Protein AF-A0A965AYK8-F1 (afdb_monomer_lite)

Foldseek 3Di:
DKAKDPDAQVLLLLLCLVCVLVVNNFLDPPKDFQAWEDDPRIIITDMDDDPPDDPVSSVVSVVVSVVSSVVSSPDPDDDDPSSVVSSVVRVVRYDYDD

Secondary structure (DSSP, 8-state):
-B--B-S-HHHHHHHHHHHHHTT--SSSTT-EEEEEEEETTEEEEEEE--TTS-HHHHHHHHHHHHHHHHHHHH--SPPPHHHHHHHHHHHTTEEE--

Radius of gyration: 12.94 Å; chains: 1; bounding box: 31×25×37 Å

Sequence (98 aa):
VRWLLPHEEERSLNALARLAASDELNLGNGTRYLGAFRADGLLVPVFDVQHETPIRAFELALTTLSRLFMSSFEENAPLTSAERRARAGLVGRQLTLR

Structure (mmCIF, N/CA/C/O backbone):
data_AF-A0A965AYK8-F1
#
_entry.id   AF-A0A965AYK8-F1
#
loop_
_atom_site.group_PDB
_atom_site.id
_atom_site.type_symbol
_atom_site.label_atom_id
_atom_site.label_alt_id
_atom_site.label_comp_id
_atom_site.label_asym_id
_atom_site.label_entity_id
_atom_site.label_seq_id
_atom_site.pdbx_PDB_ins_code
_atom_site.Cartn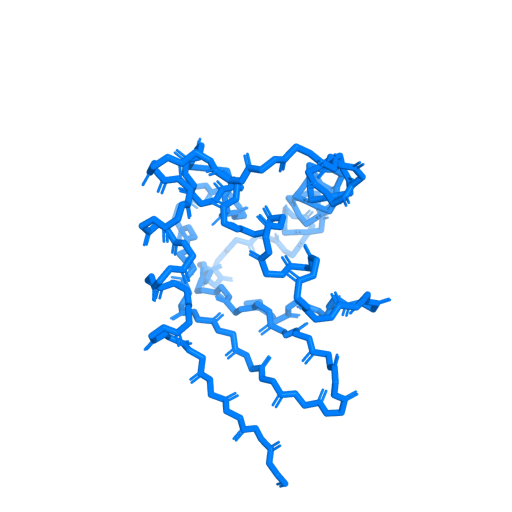_x
_atom_site.Cartn_y
_atom_site.Cartn_z
_atom_site.occupancy
_atom_site.B_iso_or_equiv
_atom_site.auth_seq_id
_atom_site.auth_comp_id
_atom_site.auth_asym_id
_atom_site.auth_atom_id
_atom_site.pdbx_PDB_model_num
ATOM 1 N N . VAL A 1 1 ? 4.057 -2.383 -12.010 1.00 94.44 1 VAL A N 1
ATOM 2 C CA . VAL A 1 1 ? 4.382 -3.580 -11.189 1.00 94.44 1 VAL A CA 1
ATOM 3 C C . VAL A 1 1 ? 3.134 -4.063 -10.460 1.00 94.44 1 VAL A C 1
ATOM 5 O O . VAL A 1 1 ? 2.370 -3.228 -9.994 1.00 94.44 1 VAL A O 1
ATOM 8 N N . ARG A 1 2 ? 2.909 -5.381 -10.382 1.00 95.81 2 ARG A N 1
ATOM 9 C CA . ARG A 1 2 ? 1.857 -6.005 -9.559 1.00 95.81 2 ARG A CA 1
ATOM 10 C C . ARG A 1 2 ? 2.553 -6.908 -8.545 1.00 95.81 2 ARG A C 1
ATOM 12 O O . ARG A 1 2 ? 3.268 -7.813 -8.961 1.00 95.81 2 ARG A O 1
ATOM 19 N N . TRP A 1 3 ? 2.410 -6.619 -7.259 1.00 97.00 3 TRP A N 1
ATOM 20 C CA . TRP A 1 3 ? 3.126 -7.313 -6.191 1.00 97.00 3 TRP A CA 1
ATOM 21 C C . TRP A 1 3 ? 2.149 -8.187 -5.415 1.00 97.00 3 TRP A C 1
ATOM 23 O O . TRP A 1 3 ? 1.199 -7.667 -4.855 1.00 97.00 3 TRP A O 1
ATOM 33 N N . LEU A 1 4 ? 2.338 -9.505 -5.424 1.00 96.31 4 LEU A N 1
ATOM 34 C CA . LEU A 1 4 ? 1.484 -10.435 -4.684 1.00 96.31 4 LEU A CA 1
ATOM 35 C C . LEU A 1 4 ? 1.912 -10.479 -3.214 1.00 96.31 4 LEU A C 1
ATOM 37 O O . LEU A 1 4 ? 3.082 -10.739 -2.936 1.00 96.31 4 LEU A O 1
ATOM 41 N N . LEU A 1 5 ? 0.967 -10.276 -2.294 1.00 97.56 5 LEU A N 1
ATOM 42 C CA . LEU A 1 5 ? 1.182 -10.467 -0.860 1.00 97.56 5 LEU A CA 1
ATOM 43 C C . LEU A 1 5 ? 0.625 -11.833 -0.435 1.00 97.56 5 LEU A C 1
ATOM 45 O O . LEU A 1 5 ? -0.594 -11.981 -0.366 1.00 97.56 5 LEU A O 1
ATOM 49 N N . PRO A 1 6 ? 1.477 -12.832 -0.137 1.00 96.06 6 PRO A N 1
ATOM 50 C CA . PRO A 1 6 ? 1.046 -14.167 0.279 1.00 96.06 6 PRO A CA 1
ATOM 51 C C . PRO A 1 6 ? 0.720 -14.210 1.783 1.00 96.06 6 PRO A C 1
ATOM 53 O O . PRO A 1 6 ? 1.200 -15.072 2.519 1.00 96.06 6 PRO A O 1
ATOM 56 N N . HIS A 1 7 ? -0.051 -13.236 2.260 1.00 96.06 7 HIS A N 1
ATOM 57 C CA . HIS A 1 7 ? -0.353 -13.049 3.675 1.00 96.06 7 HIS A CA 1
ATOM 58 C C . HIS A 1 7 ? -1.840 -12.755 3.877 1.00 96.06 7 HIS A C 1
ATOM 60 O O . HIS A 1 7 ? -2.545 -12.387 2.941 1.00 96.06 7 HIS A O 1
ATOM 66 N N . GLU A 1 8 ? -2.302 -12.905 5.119 1.00 94.88 8 GLU A N 1
ATOM 67 C CA . GLU A 1 8 ? -3.680 -12.598 5.509 1.00 94.88 8 GLU A CA 1
ATOM 68 C C . GLU A 1 8 ? -4.049 -11.153 5.139 1.00 94.88 8 GLU A C 1
ATOM 70 O O . GLU A 1 8 ? -3.253 -10.223 5.311 1.00 94.88 8 GLU A O 1
ATOM 75 N N . GLU A 1 9 ? -5.246 -10.990 4.584 1.00 94.38 9 GLU A N 1
ATOM 76 C CA . GLU A 1 9 ? -5.665 -9.800 3.855 1.00 94.38 9 GLU A CA 1
ATOM 77 C C . GLU A 1 9 ? -5.755 -8.553 4.745 1.00 94.38 9 GLU A C 1
ATOM 79 O O . GLU A 1 9 ? -5.213 -7.500 4.403 1.00 94.38 9 GLU A O 1
ATOM 84 N N . GLU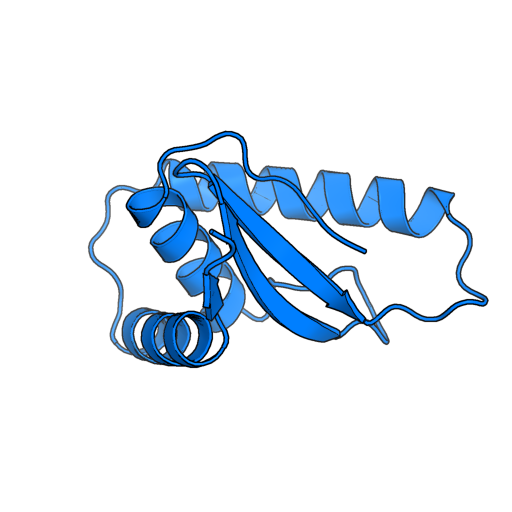 A 1 10 ? -6.390 -8.667 5.911 1.00 93.88 10 GLU A N 1
ATOM 85 C CA . GLU A 1 10 ? -6.637 -7.541 6.811 1.00 93.88 10 GLU A CA 1
ATOM 86 C C . GLU A 1 10 ? -5.346 -7.039 7.461 1.00 93.88 10 GLU A C 1
ATOM 88 O O . GLU A 1 10 ? -5.085 -5.831 7.515 1.00 93.88 10 GLU A O 1
ATOM 93 N N . ARG A 1 11 ? -4.473 -7.954 7.891 1.00 96.00 11 ARG A N 1
ATOM 94 C CA . ARG A 1 11 ? -3.136 -7.609 8.388 1.00 96.00 11 ARG A CA 1
ATOM 95 C C . ARG A 1 11 ? -2.261 -7.009 7.297 1.00 96.00 11 ARG A C 1
ATOM 97 O O . ARG A 1 11 ? -1.556 -6.034 7.562 1.00 96.00 11 ARG A O 1
ATOM 104 N N . SER A 1 12 ? -2.342 -7.531 6.074 1.00 97.06 12 SER A N 1
ATOM 105 C CA . SER A 1 12 ? -1.641 -6.964 4.918 1.00 97.06 12 SER A CA 1
ATOM 106 C C . SER A 1 12 ? -2.107 -5.540 4.641 1.00 97.06 12 SER A C 1
ATOM 108 O O . SER A 1 12 ? -1.291 -4.640 4.452 1.00 97.06 12 SER A O 1
ATOM 110 N N . LEU A 1 13 ? -3.415 -5.302 4.688 1.00 97.12 13 LEU A N 1
ATOM 111 C CA . LEU A 1 13 ? -3.989 -3.979 4.493 1.00 97.12 13 LEU A CA 1
ATOM 112 C C . LEU A 1 13 ? -3.558 -2.991 5.588 1.00 97.12 13 LEU A C 1
ATOM 114 O O . LEU A 1 13 ? -3.255 -1.839 5.280 1.00 97.12 13 LEU A O 1
ATOM 118 N N . ASN A 1 14 ? -3.479 -3.431 6.845 1.00 98.19 14 ASN A N 1
ATOM 119 C CA . ASN A 1 14 ? -2.965 -2.605 7.940 1.00 98.19 14 ASN A CA 1
ATOM 120 C C . ASN A 1 14 ? -1.478 -2.268 7.752 1.00 98.19 14 ASN A C 1
ATOM 122 O O . ASN A 1 14 ? -1.094 -1.114 7.926 1.00 98.19 14 ASN A O 1
ATOM 126 N N . ALA A 1 15 ? -0.651 -3.232 7.337 1.00 98.50 15 ALA A N 1
ATOM 127 C CA . ALA A 1 15 ? 0.759 -2.990 7.032 1.00 98.50 15 ALA A CA 1
ATOM 128 C C . ALA A 1 15 ? 0.930 -1.981 5.885 1.00 98.50 15 ALA A C 1
ATOM 130 O O . ALA A 1 15 ? 1.675 -1.013 6.017 1.00 98.50 15 ALA A O 1
ATOM 131 N N . LEU A 1 16 ? 0.174 -2.138 4.793 1.00 98.44 16 LEU A N 1
ATOM 132 C CA . LEU A 1 16 ? 0.169 -1.180 3.683 1.00 98.44 16 LEU A CA 1
ATOM 133 C C . LEU A 1 16 ? -0.297 0.214 4.122 1.00 98.44 16 LEU A C 1
ATOM 135 O O . LEU A 1 16 ? 0.219 1.210 3.625 1.00 98.44 16 LEU A O 1
ATOM 139 N N . ALA A 1 17 ? -1.251 0.304 5.051 1.00 98.62 17 ALA A N 1
ATOM 140 C CA . ALA A 1 17 ? -1.717 1.579 5.585 1.00 98.62 17 ALA A CA 1
ATOM 141 C C . ALA A 1 17 ? -0.642 2.308 6.404 1.00 98.62 17 ALA A C 1
ATOM 143 O O . ALA A 1 17 ? -0.553 3.532 6.308 1.00 98.62 17 ALA A O 1
ATOM 144 N N . ARG A 1 18 ? 0.187 1.569 7.157 1.00 98.69 18 ARG A N 1
ATOM 145 C CA . ARG A 1 18 ? 1.365 2.118 7.852 1.00 98.69 18 ARG A CA 1
ATOM 146 C C . ARG A 1 18 ? 2.368 2.692 6.865 1.00 98.69 18 ARG A C 1
ATOM 148 O O . ARG A 1 18 ? 2.672 3.876 6.953 1.00 98.69 18 ARG A O 1
ATOM 155 N N . LEU A 1 19 ? 2.741 1.910 5.854 1.00 98.44 19 LEU A N 1
ATOM 156 C CA . LEU A 1 19 ? 3.642 2.366 4.793 1.00 98.44 19 LEU A CA 1
ATOM 157 C C . LEU A 1 19 ? 3.083 3.564 4.014 1.00 98.44 19 LEU A C 1
ATOM 159 O O . LEU A 1 19 ? 3.813 4.473 3.644 1.00 98.44 19 LEU A O 1
ATOM 163 N N . ALA A 1 20 ? 1.778 3.593 3.745 1.00 98.25 20 ALA A N 1
ATOM 164 C CA . ALA A 1 20 ? 1.155 4.721 3.059 1.00 98.25 20 ALA A CA 1
ATOM 165 C C . ALA A 1 20 ? 1.149 5.994 3.922 1.00 98.25 20 ALA A C 1
ATOM 167 O O . ALA A 1 20 ? 1.292 7.091 3.390 1.00 98.25 20 ALA A O 1
ATOM 168 N N . ALA A 1 21 ? 0.987 5.866 5.241 1.00 98.38 21 ALA A N 1
ATOM 169 C CA . ALA A 1 21 ? 1.027 6.999 6.162 1.00 98.38 21 ALA A CA 1
ATOM 170 C C . ALA A 1 21 ? 2.449 7.550 6.372 1.00 98.38 21 ALA A C 1
ATOM 172 O O . ALA A 1 21 ? 2.583 8.746 6.631 1.00 98.38 21 ALA A O 1
ATOM 173 N N . SER A 1 22 ? 3.482 6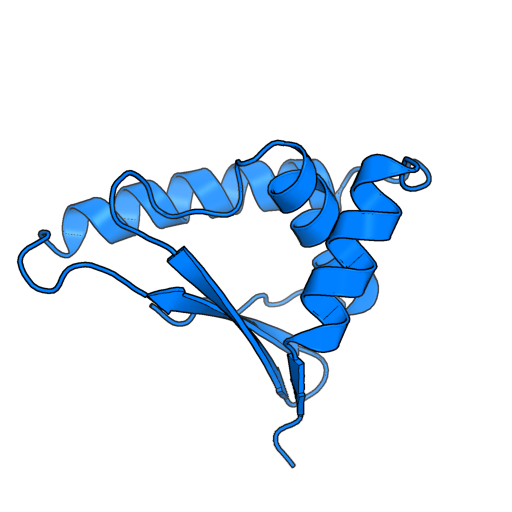.709 6.239 1.00 97.50 22 SER A N 1
ATOM 174 C CA . SER A 1 22 ? 4.900 7.099 6.275 1.00 97.50 22 SER A CA 1
ATOM 175 C C . SER A 1 22 ? 5.478 7.494 4.908 1.00 97.50 22 SER A C 1
ATOM 177 O O . SER A 1 22 ? 6.658 7.818 4.831 1.00 97.50 22 SER A O 1
ATOM 179 N N . ASP A 1 23 ? 4.664 7.497 3.845 1.00 96.44 23 ASP A N 1
ATOM 180 C CA . ASP A 1 23 ? 5.086 7.732 2.452 1.00 96.44 23 ASP A CA 1
ATOM 181 C C . ASP A 1 23 ? 6.106 6.700 1.916 1.00 96.44 23 ASP A C 1
ATOM 183 O O . ASP A 1 23 ? 6.827 6.930 0.950 1.00 96.44 23 ASP A O 1
ATOM 187 N N . GLU A 1 24 ? 6.139 5.507 2.512 1.00 97.38 24 GLU A N 1
ATOM 188 C CA . GLU A 1 24 ? 7.025 4.397 2.142 1.00 97.38 24 GLU A CA 1
ATOM 189 C C . GLU A 1 24 ? 6.364 3.393 1.183 1.00 97.38 24 GLU A C 1
ATOM 191 O O . GLU A 1 24 ? 7.024 2.484 0.680 1.00 97.38 24 GLU A O 1
ATOM 196 N N . LEU A 1 25 ? 5.067 3.542 0.880 1.00 97.88 25 LEU A N 1
ATOM 197 C CA . LEU A 1 25 ? 4.352 2.687 -0.078 1.00 97.88 25 LEU A CA 1
ATOM 198 C C . LEU A 1 25 ? 4.648 3.085 -1.538 1.00 97.88 25 LEU A C 1
ATOM 200 O O . LEU A 1 25 ? 3.766 3.511 -2.289 1.00 97.88 25 LEU A O 1
ATOM 204 N N . ASN A 1 26 ? 5.902 2.939 -1.954 1.00 96.12 26 ASN A N 1
ATOM 205 C CA . ASN A 1 26 ? 6.367 3.227 -3.308 1.00 96.12 26 ASN A CA 1
ATOM 206 C C . ASN A 1 26 ? 7.546 2.314 -3.704 1.00 96.12 26 ASN A C 1
ATOM 208 O O . ASN A 1 26 ? 8.053 1.533 -2.902 1.00 96.12 26 ASN A O 1
ATOM 212 N N . LEU A 1 27 ? 7.962 2.384 -4.970 1.00 96.00 27 LEU A N 1
ATOM 213 C CA . LEU A 1 27 ? 9.106 1.649 -5.523 1.00 96.00 27 LEU A CA 1
ATOM 214 C C . LEU A 1 27 ? 10.231 2.606 -5.957 1.00 96.00 27 LEU A C 1
ATOM 216 O O . LEU A 1 27 ? 10.937 2.344 -6.929 1.00 96.00 27 LEU A O 1
ATOM 220 N N . GLY A 1 28 ? 10.384 3.722 -5.242 1.00 90.88 28 GLY A N 1
ATOM 221 C CA . GLY A 1 28 ? 11.318 4.798 -5.553 1.00 90.88 28 GLY A CA 1
ATOM 222 C C . GLY A 1 28 ? 10.710 5.916 -6.403 1.00 90.88 28 GLY A C 1
ATOM 223 O O . GLY A 1 28 ? 9.508 5.951 -6.691 1.00 90.88 28 GLY A O 1
ATOM 224 N N . ASN A 1 29 ? 11.566 6.857 -6.800 1.00 86.50 29 ASN A N 1
ATOM 225 C CA . ASN A 1 29 ? 11.166 8.067 -7.515 1.00 86.50 29 ASN A CA 1
ATOM 226 C C . ASN A 1 29 ? 10.424 7.753 -8.821 1.00 86.50 29 ASN A C 1
ATOM 228 O O . ASN A 1 29 ? 10.791 6.845 -9.563 1.00 86.50 29 ASN A O 1
ATOM 232 N N . GLY A 1 30 ? 9.383 8.536 -9.110 1.00 88.75 30 GLY A N 1
ATOM 233 C CA . GLY A 1 30 ? 8.588 8.385 -10.333 1.00 88.75 30 GLY A CA 1
ATOM 234 C C . GLY A 1 30 ? 7.625 7.194 -10.324 1.00 88.75 30 GLY A C 1
ATOM 235 O O . GLY A 1 30 ? 6.960 6.955 -11.330 1.00 88.75 30 GLY A O 1
ATOM 236 N N . THR A 1 31 ? 7.514 6.468 -9.208 1.00 94.56 31 THR A N 1
ATOM 237 C CA . THR A 1 31 ? 6.542 5.380 -9.047 1.00 94.56 31 THR A CA 1
ATOM 238 C C . THR A 1 31 ? 5.319 5.848 -8.266 1.00 94.56 31 THR 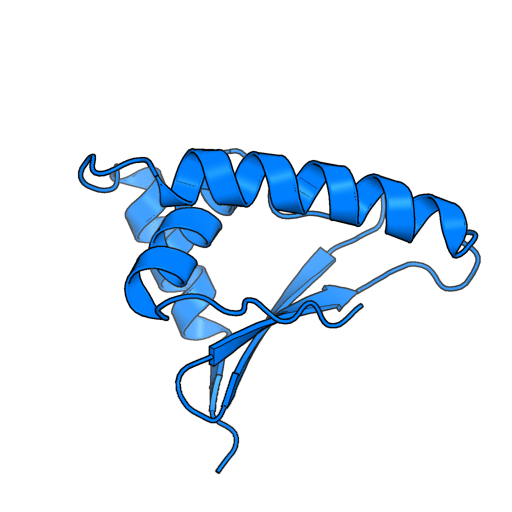A C 1
ATOM 240 O O . THR A 1 31 ? 5.396 6.756 -7.440 1.00 94.56 31 THR A O 1
ATOM 243 N N . ARG A 1 32 ? 4.157 5.253 -8.549 1.00 94.81 32 ARG A N 1
ATOM 244 C CA . ARG A 1 32 ? 2.890 5.654 -7.921 1.00 94.81 32 ARG A CA 1
ATOM 245 C C . ARG A 1 32 ? 2.063 4.438 -7.557 1.00 94.81 32 ARG A C 1
ATOM 247 O O . ARG A 1 32 ? 1.761 3.622 -8.423 1.00 94.81 32 ARG A O 1
ATOM 254 N N . TYR A 1 33 ? 1.612 4.350 -6.310 1.00 97.69 33 TYR A N 1
ATOM 255 C CA . TYR A 1 33 ? 0.589 3.378 -5.935 1.00 97.69 33 TYR A CA 1
ATOM 256 C C . TYR A 1 33 ? -0.737 3.698 -6.650 1.00 97.69 33 TYR A C 1
ATOM 258 O O . TYR A 1 33 ? -1.273 4.809 -6.548 1.00 97.69 33 TYR A O 1
ATOM 266 N N . LEU A 1 34 ? -1.270 2.728 -7.393 1.00 97.88 34 LEU A N 1
ATOM 267 C CA . LEU A 1 34 ? -2.512 2.862 -8.156 1.00 97.88 34 LEU A CA 1
ATOM 268 C C . LEU A 1 34 ? -3.730 2.315 -7.409 1.00 97.88 34 LEU A C 1
ATOM 270 O O . LEU A 1 34 ? -4.815 2.889 -7.526 1.00 97.88 34 LEU A O 1
ATOM 274 N N . GLY A 1 35 ? -3.547 1.256 -6.631 1.00 97.88 35 GLY A N 1
ATOM 275 C CA . GLY A 1 35 ? -4.619 0.510 -5.983 1.00 97.88 35 GLY A CA 1
ATOM 276 C C . GLY A 1 35 ? -4.174 -0.917 -5.689 1.00 97.88 35 GLY A C 1
ATOM 277 O O . GLY A 1 35 ? -2.984 -1.231 -5.768 1.00 97.88 35 GLY A O 1
ATOM 278 N N . ALA A 1 36 ? -5.122 -1.794 -5.377 1.00 98.06 36 ALA A N 1
ATOM 279 C CA . ALA A 1 36 ? -4.843 -3.217 -5.216 1.00 98.06 36 ALA A CA 1
ATOM 280 C C . ALA A 1 36 ? -5.971 -4.081 -5.778 1.00 98.06 36 ALA A C 1
ATOM 282 O O . ALA A 1 36 ? -7.144 -3.715 -5.703 1.00 98.06 36 ALA A O 1
ATOM 283 N N . PHE A 1 37 ? -5.614 -5.249 -6.304 1.00 97.06 37 PHE A N 1
ATOM 284 C CA . PHE A 1 37 ? -6.598 -6.296 -6.547 1.00 97.06 37 PHE A CA 1
ATOM 285 C C . PHE A 1 37 ? -6.797 -7.138 -5.291 1.00 97.06 37 PHE A C 1
ATOM 287 O O . PHE A 1 37 ? -5.853 -7.341 -4.526 1.00 97.06 37 PHE A O 1
ATOM 294 N N . ARG A 1 38 ? -8.015 -7.641 -5.117 1.00 95.69 38 ARG A N 1
ATOM 295 C CA . ARG A 1 38 ? -8.352 -8.712 -4.180 1.00 95.69 38 ARG A CA 1
ATOM 296 C C . ARG A 1 38 ? -8.770 -9.935 -4.976 1.00 95.69 38 ARG A C 1
ATOM 298 O O . ARG A 1 38 ? -9.683 -9.825 -5.794 1.00 95.69 38 ARG A O 1
ATOM 305 N N . ALA A 1 39 ? -8.100 -11.054 -4.753 1.00 91.81 39 ALA A N 1
ATOM 306 C CA . ALA A 1 39 ? -8.402 -12.331 -5.391 1.00 91.81 39 ALA A CA 1
ATOM 307 C C . ALA A 1 39 ? -7.985 -13.462 -4.449 1.00 91.81 39 ALA A C 1
ATOM 309 O O . ALA A 1 39 ? -6.910 -13.384 -3.859 1.00 91.81 39 ALA A O 1
ATOM 310 N N . ASP A 1 40 ? -8.837 -14.474 -4.281 1.00 89.81 40 ASP A N 1
ATOM 311 C CA . ASP A 1 40 ? -8.557 -15.672 -3.471 1.00 89.81 40 ASP A CA 1
ATOM 312 C C . ASP A 1 40 ? -8.049 -15.387 -2.042 1.00 89.81 40 ASP A C 1
ATOM 314 O O . ASP A 1 40 ? -7.198 -16.093 -1.506 1.00 89.81 40 ASP A O 1
ATOM 318 N N . GLY A 1 41 ? -8.561 -14.323 -1.411 1.00 87.94 41 GLY A N 1
ATOM 319 C CA . GLY A 1 41 ? -8.151 -13.901 -0.063 1.00 87.94 41 GLY A CA 1
ATOM 320 C C . GLY A 1 41 ? -6.771 -13.237 0.009 1.00 87.94 41 GLY A C 1
ATOM 321 O O . GLY A 1 41 ? -6.257 -13.026 1.105 1.00 87.94 41 GLY A O 1
ATOM 322 N N . LEU A 1 42 ? -6.173 -12.903 -1.137 1.00 93.31 42 LEU A N 1
ATOM 323 C CA . LEU A 1 42 ? -4.877 -12.243 -1.248 1.00 93.31 42 LEU A CA 1
ATOM 324 C C . LEU A 1 42 ? -5.022 -10.821 -1.794 1.00 93.31 42 LEU A C 1
ATOM 326 O O . LEU A 1 42 ? -5.894 -10.519 -2.617 1.00 93.31 42 LEU A O 1
ATOM 330 N N . LEU A 1 43 ? -4.103 -9.952 -1.369 1.00 97.06 43 LEU A N 1
ATOM 331 C CA . LEU A 1 43 ? -3.951 -8.602 -1.906 1.00 97.06 43 LEU A CA 1
ATOM 332 C C . LEU A 1 43 ? -2.823 -8.540 -2.929 1.00 97.06 43 LEU A C 1
ATOM 334 O O . LEU A 1 43 ? -1.729 -9.067 -2.719 1.00 97.06 43 LEU A O 1
ATOM 338 N N . VAL A 1 44 ? -3.074 -7.802 -4.010 1.00 97.75 44 VAL A N 1
ATOM 339 C CA . VAL A 1 44 ? -2.079 -7.508 -5.043 1.00 97.75 44 VAL A CA 1
ATOM 340 C C . VAL A 1 44 ? -1.949 -5.995 -5.242 1.00 97.75 44 VAL A C 1
ATOM 342 O O . VAL A 1 44 ? -2.630 -5.440 -6.111 1.00 97.75 44 VAL A O 1
ATOM 345 N N . PRO A 1 45 ? -1.111 -5.293 -4.453 1.00 98.19 45 PRO A N 1
ATOM 346 C CA . PRO A 1 45 ? -0.717 -3.914 -4.724 1.00 98.19 45 PRO A CA 1
ATOM 347 C C . PRO A 1 45 ? -0.235 -3.685 -6.160 1.00 98.19 45 PRO A C 1
ATOM 349 O O . PRO A 1 45 ? 0.562 -4.452 -6.710 1.00 98.19 45 PRO A O 1
ATOM 352 N N . VAL A 1 46 ? -0.699 -2.591 -6.763 1.00 97.94 46 VAL A N 1
ATOM 353 C CA . VAL A 1 46 ? -0.368 -2.198 -8.133 1.00 97.94 46 VAL A CA 1
ATOM 354 C C . VAL A 1 46 ? 0.330 -0.848 -8.125 1.00 97.94 46 VAL A C 1
ATOM 356 O O . VAL A 1 46 ? -0.186 0.131 -7.587 1.00 97.94 46 VAL A O 1
ATOM 359 N N . PHE A 1 47 ? 1.481 -0.794 -8.785 1.00 97.75 47 PHE A N 1
ATOM 360 C CA . PHE A 1 47 ? 2.282 0.412 -8.942 1.00 97.75 47 PHE A CA 1
ATOM 361 C C . PHE A 1 47 ? 2.419 0.776 -10.417 1.00 97.75 47 PHE A C 1
ATOM 363 O O . PHE A 1 47 ? 2.766 -0.079 -11.242 1.00 97.7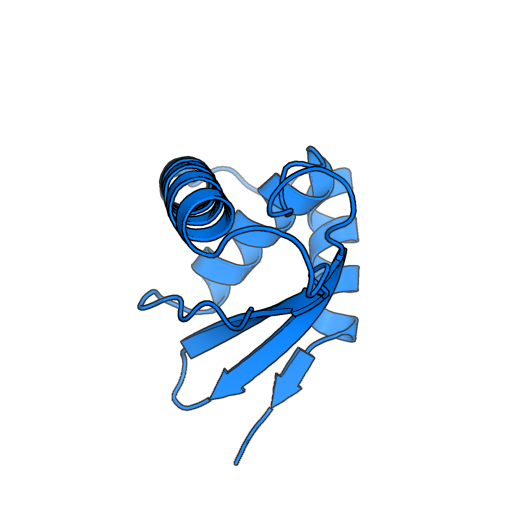5 47 PHE A O 1
ATOM 370 N N . ASP A 1 48 ? 2.187 2.047 -10.720 1.00 96.12 48 ASP A N 1
ATOM 371 C CA . ASP A 1 48 ? 2.644 2.689 -11.945 1.00 96.12 48 ASP A CA 1
ATOM 372 C C . ASP A 1 48 ? 4.155 2.893 -11.854 1.00 96.12 48 ASP A C 1
ATOM 374 O O . ASP A 1 48 ? 4.661 3.315 -10.808 1.00 96.12 48 ASP A O 1
ATOM 378 N N . VAL A 1 49 ? 4.869 2.552 -12.920 1.00 94.56 49 VAL A N 1
ATOM 379 C CA . VAL A 1 49 ? 6.332 2.606 -12.971 1.00 94.56 49 VAL A CA 1
ATOM 380 C C . VAL A 1 49 ? 6.786 3.131 -14.324 1.00 94.56 49 VAL A C 1
ATOM 382 O O . VAL A 1 49 ? 6.128 2.895 -15.335 1.00 94.56 49 VAL A O 1
ATOM 385 N N . GLN A 1 50 ? 7.927 3.815 -14.348 1.00 92.06 50 GLN A N 1
ATOM 386 C CA . GLN A 1 50 ? 8.514 4.323 -15.585 1.00 92.06 50 GLN A CA 1
ATOM 387 C C . GLN A 1 50 ? 9.088 3.175 -16.417 1.00 92.06 50 GLN A C 1
ATOM 389 O O . GLN A 1 50 ? 9.819 2.330 -15.898 1.00 92.06 50 GLN A O 1
ATOM 394 N N . HIS A 1 51 ? 8.755 3.148 -17.705 1.00 87.62 51 HIS A N 1
ATOM 395 C CA . HIS A 1 51 ? 9.117 2.050 -18.600 1.00 87.62 51 HIS A CA 1
ATOM 396 C C . HIS A 1 51 ? 10.629 1.972 -18.851 1.00 87.62 51 HIS A C 1
ATOM 398 O O . HIS A 1 51 ? 11.183 0.889 -19.003 1.00 87.62 51 HIS A O 1
ATOM 404 N N . GLU A 1 52 ? 11.298 3.121 -18.845 1.00 90.62 52 GLU A N 1
ATOM 405 C CA . GLU A 1 52 ? 12.725 3.279 -19.115 1.00 90.62 52 GLU A CA 1
ATOM 406 C C . GLU A 1 52 ? 13.603 2.853 -17.928 1.00 90.62 52 GLU A C 1
ATOM 408 O O . GLU A 1 52 ? 14.816 2.697 -18.072 1.00 90.62 52 GLU A O 1
ATOM 413 N N . THR A 1 53 ? 13.012 2.666 -16.743 1.00 89.56 53 THR A N 1
ATOM 414 C CA . THR A 1 53 ? 13.759 2.252 -15.552 1.00 89.56 53 THR A CA 1
ATOM 415 C C . THR A 1 53 ? 14.198 0.789 -15.683 1.00 89.56 53 THR A C 1
ATOM 417 O O . THR A 1 53 ? 13.364 -0.082 -15.947 1.00 89.56 53 THR A O 1
ATOM 420 N N . PRO A 1 54 ? 15.487 0.469 -15.452 1.00 89.75 54 PRO A N 1
ATOM 421 C CA . PRO A 1 54 ? 15.973 -0.904 -15.533 1.00 89.75 54 PRO A CA 1
ATOM 422 C C . PRO A 1 54 ? 15.247 -1.842 -14.562 1.00 89.75 54 PRO A C 1
ATOM 424 O O . PRO A 1 54 ? 15.098 -1.528 -13.382 1.00 89.75 54 PRO A O 1
ATOM 427 N N . ILE A 1 55 ? 14.898 -3.047 -15.023 1.00 88.25 55 ILE A N 1
ATOM 428 C CA . ILE A 1 55 ? 14.174 -4.064 -14.232 1.00 88.25 55 ILE A CA 1
ATOM 429 C C . ILE A 1 55 ? 14.847 -4.329 -12.874 1.00 88.25 55 ILE A C 1
ATOM 431 O O . ILE A 1 55 ? 14.175 -4.360 -11.845 1.00 88.25 55 ILE A O 1
ATOM 435 N N . ARG A 1 56 ? 16.183 -4.430 -12.851 1.00 90.12 56 ARG A N 1
ATOM 436 C CA . ARG A 1 56 ? 16.979 -4.647 -11.629 1.00 90.12 56 ARG A CA 1
ATOM 437 C C . ARG A 1 56 ? 16.749 -3.574 -10.555 1.00 90.12 56 ARG A C 1
ATOM 439 O O . ARG A 1 56 ? 16.837 -3.874 -9.366 1.00 90.12 56 ARG A O 1
ATOM 446 N N . ALA A 1 57 ? 16.452 -2.333 -10.941 1.00 90.56 57 ALA A N 1
ATOM 447 C CA . ALA A 1 57 ? 16.139 -1.281 -9.975 1.00 90.56 57 ALA A CA 1
ATOM 448 C C . ALA A 1 57 ? 14.823 -1.584 -9.239 1.00 90.56 57 ALA A C 1
ATOM 450 O O . ALA A 1 57 ? 14.746 -1.417 -8.022 1.00 90.56 57 ALA A O 1
ATOM 451 N N . PHE A 1 58 ? 13.822 -2.117 -9.947 1.00 91.44 58 PHE A N 1
ATOM 452 C CA . PHE A 1 58 ? 12.558 -2.529 -9.338 1.00 91.44 58 PHE A CA 1
ATOM 453 C C . PHE A 1 58 ? 12.697 -3.770 -8.458 1.00 91.44 58 PHE A C 1
ATOM 455 O O . PHE A 1 58 ? 12.019 -3.846 -7.441 1.00 91.44 58 PHE A O 1
ATOM 462 N N . GLU A 1 59 ? 13.585 -4.712 -8.787 1.00 91.69 59 GLU A N 1
ATOM 463 C CA . GLU A 1 59 ? 13.876 -5.867 -7.919 1.00 91.69 59 GLU A CA 1
ATOM 464 C C . GLU A 1 59 ? 14.434 -5.422 -6.557 1.00 91.69 59 GLU A C 1
ATOM 466 O O . GLU A 1 59 ? 13.975 -5.875 -5.504 1.00 91.69 59 GLU A O 1
ATOM 471 N N . LEU A 1 60 ? 15.388 -4.484 -6.561 1.00 93.81 60 LEU A N 1
ATOM 472 C CA . LEU A 1 60 ? 15.961 -3.914 -5.338 1.00 93.81 60 LEU A CA 1
ATOM 473 C C . LEU A 1 60 ? 14.927 -3.103 -4.545 1.00 93.81 60 LEU A C 1
ATOM 475 O O . LEU A 1 60 ? 14.835 -3.246 -3.322 1.00 93.81 60 LEU A O 1
ATOM 479 N N . ALA A 1 61 ? 14.127 -2.281 -5.230 1.00 95.69 61 ALA A N 1
ATOM 480 C CA . ALA A 1 61 ? 13.063 -1.500 -4.605 1.00 95.69 61 ALA A CA 1
ATOM 481 C C . ALA A 1 61 ? 11.994 -2.405 -3.972 1.00 95.69 61 ALA A C 1
ATOM 483 O O . ALA A 1 61 ? 11.643 -2.209 -2.811 1.00 95.69 61 ALA A O 1
ATOM 484 N N . LEU A 1 62 ? 11.544 -3.447 -4.683 1.00 96.00 62 LEU A N 1
ATOM 485 C CA . LEU A 1 62 ? 10.600 -4.441 -4.161 1.00 96.00 62 LEU A CA 1
ATOM 486 C C . LEU A 1 62 ? 11.169 -5.198 -2.964 1.00 96.00 62 LEU A C 1
ATOM 488 O O . LEU A 1 62 ? 10.448 -5.429 -2.001 1.00 96.00 62 LEU A O 1
ATOM 492 N N . THR A 1 63 ? 12.457 -5.549 -2.984 1.00 96.62 63 THR A N 1
ATOM 493 C CA . THR A 1 63 ? 13.111 -6.201 -1.838 1.00 96.62 63 THR A CA 1
ATOM 494 C C . THR A 1 63 ? 13.080 -5.301 -0.602 1.00 96.62 63 THR A C 1
ATOM 496 O O . THR A 1 63 ? 12.808 -5.760 0.508 1.00 96.62 63 THR A O 1
ATOM 499 N N . THR A 1 64 ? 13.334 -4.005 -0.784 1.00 97.25 64 THR A N 1
ATOM 500 C CA . THR A 1 64 ? 13.270 -3.031 0.310 1.00 97.25 64 THR A CA 1
ATOM 501 C C . THR A 1 64 ? 11.848 -2.839 0.815 1.00 97.25 64 THR A C 1
ATOM 503 O O . THR A 1 64 ? 11.619 -2.969 2.017 1.00 97.25 64 THR A O 1
ATOM 506 N N . LEU A 1 65 ? 10.890 -2.624 -0.088 1.00 98.06 65 LEU A N 1
ATOM 507 C CA . LEU A 1 65 ? 9.479 -2.484 0.257 1.00 98.06 65 LEU A CA 1
ATOM 508 C C . LEU A 1 65 ? 8.947 -3.731 0.976 1.00 98.06 65 LEU A C 1
ATOM 510 O O . LEU A 1 65 ? 8.251 -3.610 1.978 1.00 98.06 65 LEU A O 1
ATOM 514 N N . SER A 1 66 ? 9.324 -4.929 0.522 1.00 98.12 66 SER A N 1
ATOM 515 C CA . SER A 1 66 ? 8.933 -6.191 1.154 1.00 98.12 66 SER A CA 1
ATOM 516 C C . SER A 1 66 ? 9.444 -6.305 2.587 1.00 98.12 66 SER A C 1
ATOM 518 O O . SER A 1 66 ? 8.738 -6.833 3.441 1.00 98.12 66 SER A O 1
ATOM 520 N N . ARG A 1 67 ? 10.651 -5.806 2.875 1.00 98.38 67 ARG A N 1
ATOM 521 C CA . ARG A 1 67 ? 11.206 -5.806 4.235 1.00 98.38 67 ARG A CA 1
ATOM 522 C C . ARG A 1 67 ? 10.449 -4.846 5.150 1.00 98.38 67 ARG A C 1
ATOM 524 O O . ARG A 1 67 ? 10.104 -5.225 6.265 1.00 98.38 67 ARG A O 1
ATOM 531 N N . LEU A 1 68 ? 10.179 -3.631 4.669 1.00 98.25 68 LEU A N 1
ATOM 532 C CA . LEU A 1 68 ? 9.397 -2.635 5.408 1.00 98.25 68 LEU A CA 1
ATOM 533 C C . LEU A 1 68 ? 7.982 -3.153 5.683 1.00 98.25 68 LEU A C 1
ATOM 535 O O . LEU A 1 68 ? 7.518 -3.113 6.817 1.00 98.25 68 LEU A O 1
ATOM 539 N N . PHE A 1 69 ? 7.346 -3.744 4.670 1.00 98.62 69 PHE A N 1
ATOM 540 C CA . PHE A 1 69 ? 6.048 -4.391 4.808 1.00 98.62 69 PHE A CA 1
ATOM 541 C C . PHE A 1 69 ? 6.047 -5.464 5.893 1.00 98.62 69 PHE A C 1
ATOM 543 O O . PHE A 1 69 ? 5.164 -5.435 6.742 1.00 98.62 69 PHE A O 1
ATOM 550 N N . MET A 1 70 ? 7.026 -6.376 5.903 1.00 98.44 70 MET A N 1
ATOM 551 C CA . MET A 1 70 ? 7.084 -7.425 6.926 1.00 98.44 70 MET A CA 1
ATOM 552 C C . MET A 1 70 ? 7.227 -6.839 8.333 1.00 98.44 70 MET A C 1
ATOM 554 O O . MET A 1 70 ? 6.506 -7.257 9.235 1.00 98.44 70 MET A O 1
ATOM 558 N N . SER A 1 71 ? 8.059 -5.807 8.499 1.00 98.06 71 SER A N 1
ATOM 559 C CA . SER A 1 71 ? 8.170 -5.087 9.773 1.00 98.06 71 SER A CA 1
ATOM 560 C C . SER A 1 71 ? 6.827 -4.485 10.207 1.00 98.06 71 SER A C 1
ATOM 562 O O . SER A 1 71 ? 6.411 -4.659 11.349 1.00 98.06 71 SER A O 1
ATOM 564 N N . SER A 1 72 ? 6.109 -3.817 9.299 1.00 98.06 72 SER A N 1
ATOM 565 C CA . SER A 1 72 ? 4.785 -3.242 9.585 1.00 98.06 72 SER A CA 1
ATOM 566 C C . SER A 1 72 ? 3.677 -4.290 9.753 1.00 98.06 72 SER A C 1
ATOM 568 O O . SER A 1 72 ? 2.640 -3.999 10.351 1.00 98.06 72 SER A O 1
ATOM 570 N N . PHE A 1 73 ? 3.852 -5.491 9.199 1.00 97.94 73 PHE A N 1
ATOM 571 C CA . PHE A 1 73 ? 2.912 -6.611 9.288 1.00 97.94 73 PHE A CA 1
ATOM 572 C C . PHE A 1 73 ? 3.010 -7.346 10.629 1.00 97.94 73 PHE A C 1
ATOM 574 O O . PHE A 1 73 ? 2.004 -7.844 11.148 1.00 97.94 73 PHE A O 1
ATOM 581 N N . GLU A 1 74 ? 4.212 -7.417 11.197 1.00 97.56 74 GLU A N 1
ATOM 582 C CA . GLU A 1 74 ? 4.469 -7.965 12.532 1.00 97.56 74 GLU A CA 1
ATOM 583 C C . GLU A 1 74 ? 4.036 -7.005 13.652 1.00 97.56 74 GLU A C 1
ATOM 585 O O . GLU A 1 74 ? 3.815 -7.430 14.789 1.00 97.56 74 GLU A O 1
ATOM 590 N N . GLU A 1 75 ? 3.837 -5.726 13.331 1.00 95.19 75 GLU A N 1
ATOM 591 C CA . GLU A 1 75 ? 3.361 -4.725 14.276 1.00 95.19 75 GLU A CA 1
ATOM 592 C C . GLU A 1 75 ? 1.876 -4.917 14.634 1.00 95.19 75 GLU A C 1
ATOM 594 O O . GLU A 1 75 ? 0.956 -4.618 13.863 1.00 95.19 75 GLU A O 1
ATOM 599 N N . ASN A 1 76 ? 1.644 -5.363 15.871 1.00 89.75 76 ASN A N 1
ATOM 600 C CA . ASN A 1 76 ? 0.311 -5.615 16.427 1.00 89.75 76 ASN A CA 1
ATOM 601 C C . ASN A 1 76 ? -0.300 -4.401 17.153 1.00 89.75 76 ASN A C 1
ATOM 603 O O . ASN A 1 76 ? -1.266 -4.545 17.903 1.00 89.75 76 ASN A O 1
ATOM 607 N N . ALA A 1 77 ? 0.247 -3.202 16.950 1.00 94.62 77 ALA A N 1
ATOM 608 C CA . ALA A 1 77 ? -0.306 -1.979 17.519 1.00 94.62 77 ALA A CA 1
ATOM 609 C C . ALA A 1 77 ? -1.566 -1.518 16.753 1.00 94.62 77 ALA A C 1
ATOM 611 O O . ALA A 1 77 ? -1.630 -1.669 15.526 1.00 94.62 77 ALA A O 1
ATOM 612 N N . PRO A 1 78 ? -2.569 -0.928 17.431 1.00 97.00 78 PRO A N 1
ATOM 613 C CA . PRO A 1 78 ? -3.705 -0.301 16.760 1.00 97.00 78 PRO A CA 1
ATOM 614 C C . PRO A 1 78 ? -3.264 0.803 15.795 1.00 97.00 78 PRO A C 1
ATOM 616 O O . PRO A 1 78 ? -2.350 1.564 16.103 1.00 97.00 78 PRO A O 1
ATOM 619 N N . LEU A 1 79 ? -3.965 0.940 14.665 1.00 98.25 79 LEU A N 1
ATOM 620 C CA . LEU A 1 79 ? -3.649 1.982 13.689 1.00 98.25 79 LEU A CA 1
ATOM 621 C C . LEU A 1 79 ? -3.871 3.392 14.252 1.00 98.25 79 LEU A C 1
ATOM 623 O O . LEU A 1 79 ? -4.931 3.708 14.816 1.00 98.25 79 LEU A O 1
ATOM 627 N N . THR A 1 80 ? -2.914 4.278 13.993 1.00 98.62 80 THR A N 1
ATOM 628 C CA . THR A 1 80 ? -3.034 5.706 14.305 1.00 98.62 80 THR A CA 1
ATOM 629 C C . THR A 1 80 ? -4.137 6.378 13.474 1.00 98.62 80 THR A C 1
ATOM 631 O O . THR A 1 80 ? -4.719 5.809 12.547 1.00 98.62 80 THR A O 1
ATOM 634 N N . SER A 1 81 ? -4.484 7.628 13.794 1.00 98.62 81 SER A N 1
ATOM 635 C CA . SER A 1 81 ? -5.482 8.380 13.015 1.00 98.62 81 SER A CA 1
ATOM 636 C C . SER A 1 81 ? -5.026 8.672 11.578 1.00 98.62 81 SER A C 1
ATOM 638 O O . SER A 1 81 ? -5.864 8.777 10.681 1.00 98.62 81 SER A O 1
ATOM 640 N N . ALA A 1 82 ? -3.719 8.821 11.344 1.00 98.56 82 ALA A N 1
ATOM 641 C CA . ALA A 1 82 ? -3.147 8.975 10.008 1.00 98.56 82 ALA A CA 1
ATOM 642 C C . ALA A 1 82 ? -3.242 7.662 9.223 1.00 98.56 82 ALA A C 1
ATOM 644 O O . ALA A 1 82 ? -3.790 7.642 8.123 1.00 98.56 82 ALA A O 1
ATOM 645 N N . GLU A 1 83 ? -2.839 6.554 9.838 1.00 98.69 83 GLU A N 1
ATOM 646 C CA . GLU A 1 83 ? -2.907 5.219 9.238 1.00 98.69 83 GLU A CA 1
ATOM 647 C C . GLU A 1 83 ? -4.335 4.778 8.929 1.00 98.69 83 GLU A C 1
ATOM 649 O O . GLU A 1 83 ? -4.595 4.243 7.858 1.00 98.69 83 GLU A O 1
ATOM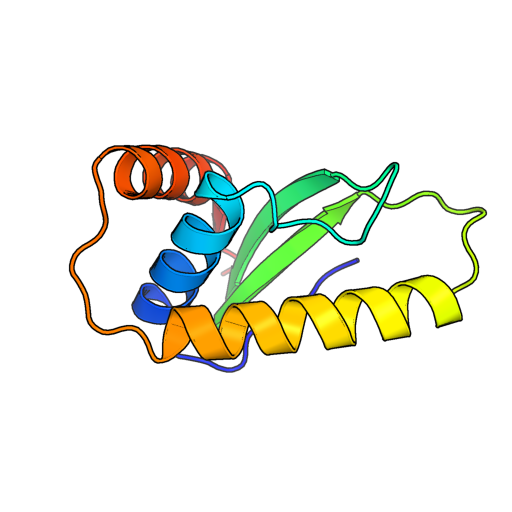 654 N N . ARG A 1 84 ? -5.308 5.050 9.808 1.00 98.62 84 ARG A N 1
ATOM 655 C CA . ARG A 1 84 ? -6.722 4.748 9.525 1.00 98.62 84 ARG A CA 1
ATOM 656 C C . ARG A 1 84 ? -7.246 5.511 8.309 1.00 98.62 84 ARG A C 1
ATOM 658 O O . ARG A 1 84 ? -7.997 4.946 7.515 1.00 98.62 84 ARG A O 1
ATOM 665 N N . ARG A 1 85 ? -6.842 6.776 8.144 1.00 98.50 85 ARG A N 1
ATOM 666 C CA . ARG A 1 85 ? -7.181 7.576 6.954 1.00 98.50 85 ARG A CA 1
ATOM 667 C C . ARG A 1 85 ? -6.518 7.006 5.702 1.00 98.50 85 ARG A C 1
ATOM 669 O O . ARG A 1 85 ? -7.199 6.838 4.694 1.00 98.50 85 ARG A O 1
ATOM 676 N N . ALA A 1 86 ? -5.237 6.645 5.785 1.00 98.50 86 ALA A N 1
ATOM 677 C CA . ALA A 1 86 ? -4.528 5.985 4.693 1.00 98.50 86 ALA A CA 1
ATOM 678 C C . ALA A 1 86 ? -5.214 4.665 4.303 1.00 98.50 86 ALA A C 1
ATOM 680 O O . ALA A 1 86 ? -5.535 4.461 3.134 1.00 98.50 86 ALA A O 1
ATOM 681 N N . ARG A 1 87 ? -5.562 3.824 5.286 1.00 98.44 87 ARG A N 1
ATOM 682 C CA . ARG A 1 87 ? -6.292 2.564 5.090 1.00 98.44 87 ARG A CA 1
ATOM 683 C C . ARG A 1 87 ? -7.610 2.773 4.349 1.00 98.44 87 ARG A C 1
ATOM 685 O O . ARG A 1 87 ? -7.895 2.035 3.412 1.00 98.44 87 ARG A O 1
ATOM 692 N N . ALA A 1 88 ? -8.403 3.772 4.737 1.00 98.31 88 ALA A N 1
ATOM 693 C CA . ALA A 1 88 ? -9.653 4.093 4.046 1.00 98.31 88 ALA A CA 1
ATOM 694 C C . ALA A 1 88 ? -9.415 4.459 2.569 1.00 98.31 88 ALA A C 1
ATOM 696 O O . ALA A 1 88 ? -10.146 3.995 1.694 1.00 98.31 88 ALA A O 1
ATOM 697 N N . GLY A 1 89 ? -8.355 5.223 2.281 1.00 98.00 89 GLY A N 1
ATOM 698 C CA . GLY A 1 89 ? -7.938 5.541 0.914 1.00 98.00 89 GLY A CA 1
ATOM 699 C C . GLY A 1 89 ? -7.493 4.314 0.109 1.00 98.00 89 GLY A C 1
ATOM 700 O O . GLY A 1 89 ? -7.833 4.207 -1.068 1.00 98.00 89 GLY A O 1
ATOM 701 N N . LEU A 1 90 ? -6.782 3.370 0.737 1.00 97.88 90 LEU A N 1
ATOM 702 C CA . LEU A 1 90 ? -6.394 2.104 0.105 1.00 97.88 90 LEU A CA 1
ATOM 703 C C . LEU A 1 90 ? -7.623 1.255 -0.237 1.00 97.88 90 LEU A C 1
ATOM 705 O O . LEU A 1 90 ? -7.751 0.815 -1.375 1.00 97.88 90 LEU A O 1
ATOM 709 N N . VAL A 1 91 ? -8.555 1.085 0.710 1.00 97.44 91 VAL A N 1
ATOM 710 C CA . VAL A 1 91 ? -9.815 0.345 0.502 1.00 97.44 91 VAL A CA 1
ATOM 711 C C . VAL A 1 91 ? -10.634 0.953 -0.635 1.00 97.44 91 VAL A C 1
ATOM 713 O O . VAL A 1 91 ? -11.123 0.225 -1.494 1.00 97.44 91 VAL A O 1
ATOM 716 N N . GLY A 1 92 ? -10.728 2.284 -0.698 1.00 97.25 92 GLY A N 1
ATOM 717 C CA . GLY A 1 92 ? -11.435 2.984 -1.776 1.00 97.25 92 GLY A CA 1
ATOM 718 C C . GLY A 1 92 ? -10.832 2.780 -3.173 1.00 97.25 92 GLY A C 1
ATOM 719 O O . GLY A 1 92 ? -11.464 3.130 -4.165 1.00 97.25 92 GLY A O 1
ATOM 720 N N . ARG A 1 93 ? -9.622 2.212 -3.265 1.00 97.31 93 ARG A N 1
ATOM 721 C CA . ARG A 1 93 ? -8.889 1.943 -4.513 1.00 97.31 93 ARG A CA 1
ATOM 722 C C . ARG A 1 93 ? -8.660 0.443 -4.738 1.00 97.31 93 ARG A C 1
ATOM 724 O O . ARG A 1 93 ? -7.749 0.064 -5.478 1.00 97.31 93 ARG A O 1
ATOM 731 N N . GLN A 1 94 ? -9.459 -0.410 -4.097 1.00 96.69 94 GLN A N 1
ATOM 732 C CA . GLN A 1 94 ? -9.420 -1.856 -4.296 1.00 96.69 94 GLN A CA 1
ATOM 733 C C . GLN A 1 94 ? -10.424 -2.324 -5.349 1.00 96.69 94 GLN A C 1
ATOM 735 O O . GLN A 1 94 ? -11.569 -1.878 -5.386 1.00 96.69 94 GLN A O 1
ATOM 740 N N . LEU A 1 95 ? -10.001 -3.282 -6.171 1.00 96.44 95 LEU A N 1
ATOM 741 C CA . LEU A 1 95 ? -10.853 -3.989 -7.124 1.00 96.44 95 LEU A CA 1
ATOM 742 C C . LEU A 1 95 ? -10.886 -5.473 -6.761 1.00 96.44 95 LEU A C 1
ATOM 744 O O . LEU A 1 95 ? -9.844 -6.118 -6.690 1.00 96.44 95 LEU A O 1
ATOM 748 N N . THR A 1 96 ? -12.077 -6.024 -6.531 1.00 94.75 96 THR A N 1
ATOM 749 C CA . THR A 1 96 ? -12.237 -7.466 -6.282 1.00 94.75 96 THR A CA 1
ATOM 750 C C . THR A 1 96 ? -12.399 -8.194 -7.607 1.00 94.75 96 THR A C 1
ATOM 752 O O . THR A 1 96 ? -13.315 -7.884 -8.369 1.00 94.75 96 THR A O 1
ATOM 755 N N . LEU A 1 97 ? -11.513 -9.148 -7.872 1.00 90.62 97 LEU A N 1
ATOM 756 C CA . LEU A 1 97 ? -11.604 -10.058 -9.006 1.00 90.62 97 LEU A CA 1
ATOM 757 C C . LEU A 1 97 ? -12.382 -11.300 -8.547 1.00 90.62 97 LEU A C 1
ATOM 759 O O . LEU A 1 97 ? -12.142 -11.798 -7.447 1.00 90.62 97 LEU A O 1
ATOM 763 N N . ARG A 1 98 ? -13.358 -11.731 -9.348 1.00 82.56 98 ARG A N 1
ATOM 764 C CA . ARG A 1 98 ? -14.230 -12.884 -9.085 1.00 82.56 98 ARG A CA 1
ATOM 765 C C . ARG A 1 98 ? -14.076 -13.916 -10.184 1.00 82.56 98 ARG A C 1
ATOM 767 O O . ARG A 1 98 ? -13.856 -13.475 -11.336 1.00 82.56 98 ARG A O 1
#

pLDDT: mean 95.62, std 3.4, range [82.56, 98.69]